Protein AF-N6X3T1-F1 (afdb_monomer_lite)

Organism: NCBI:txid626887

Sequence (141 aa):
MTTQNDINILLGIEPPSEGKANVVPVYLEEHYARLAAIENLKAAREENDEALAALAKTTISNEDEEIREAALSALCEISSDNKLKKTILYIASTDASESVLSTALEQAALHFPELAKKMALRLQHHPDQSISTYSIGILAI

InterPro domains:
  IPR011989 Armadillo-like helical [G3DSA:1.25.10.10] (7-140)
  IPR016024 Armadillo-type fold [SSF48371] (33-130)

Structure (mmCIF, N/CA/C/O backbone):
data_AF-N6X3T1-F1
#
_entry.id   AF-N6X3T1-F1
#
loop_
_atom_site.group_PDB
_atom_site.id
_atom_site.type_symbol
_atom_site.label_atom_id
_atom_site.label_alt_id
_atom_site.label_comp_id
_atom_site.label_asym_id
_atom_site.label_entity_id
_atom_site.label_seq_id
_atom_site.pdbx_PDB_ins_code
_atom_site.Cartn_x
_atom_site.Cartn_y
_atom_site.Cartn_z
_atom_site.occupancy
_atom_site.B_iso_or_equiv
_atom_site.auth_seq_id
_atom_site.auth_comp_id
_atom_site.auth_asym_id
_atom_site.auth_atom_id
_atom_site.pdbx_PDB_model_num
ATOM 1 N N . MET A 1 1 ? 4.127 10.078 -22.599 1.00 61.31 1 MET A N 1
ATOM 2 C CA . MET A 1 1 ? 3.598 8.784 -22.134 1.00 61.31 1 MET A CA 1
ATOM 3 C C . MET A 1 1 ? 2.111 8.992 -21.886 1.00 61.31 1 MET A C 1
ATOM 5 O O . MET A 1 1 ? 1.754 10.104 -21.512 1.00 61.31 1 MET A O 1
ATOM 9 N N . THR A 1 2 ? 1.248 8.044 -22.245 1.00 82.19 2 THR A N 1
ATOM 10 C CA . THR A 1 2 ? -0.202 8.141 -21.992 1.00 82.19 2 THR A CA 1
ATOM 11 C C . THR A 1 2 ? -0.534 7.425 -20.686 1.00 82.19 2 THR A C 1
ATOM 13 O O . THR A 1 2 ? 0.146 6.454 -20.364 1.00 82.19 2 THR A O 1
ATOM 16 N N . THR A 1 3 ? -1.608 7.822 -19.995 1.00 87.81 3 THR A N 1
ATOM 17 C CA . THR A 1 3 ? -2.085 7.133 -18.781 1.00 87.81 3 THR A CA 1
ATOM 18 C C . THR A 1 3 ? -2.227 5.627 -19.002 1.00 87.81 3 THR A C 1
ATOM 20 O O . THR A 1 3 ? -1.809 4.835 -18.165 1.00 87.81 3 THR A O 1
ATOM 23 N N . GLN A 1 4 ? -2.743 5.205 -20.162 1.00 92.12 4 GLN A N 1
ATOM 24 C CA . GLN A 1 4 ? -2.882 3.780 -20.469 1.00 92.12 4 GLN A CA 1
ATOM 25 C C . GLN A 1 4 ? -1.537 3.044 -20.494 1.00 92.12 4 GLN A C 1
ATOM 27 O O . GLN A 1 4 ? -1.452 1.918 -20.018 1.00 92.12 4 GLN A O 1
ATOM 32 N N . ASN A 1 5 ? -0.487 3.671 -21.026 1.00 91.50 5 ASN A N 1
ATOM 33 C CA . ASN A 1 5 ? 0.851 3.084 -21.037 1.00 91.50 5 ASN A CA 1
ATOM 34 C C . ASN A 1 5 ? 1.396 2.949 -19.607 1.00 91.50 5 ASN A C 1
ATOM 36 O O . ASN A 1 5 ? 1.970 1.921 -19.265 1.00 91.50 5 ASN A O 1
ATOM 40 N N . ASP A 1 6 ? 1.181 3.952 -18.751 1.00 93.31 6 ASP A N 1
ATOM 41 C CA . ASP A 1 6 ? 1.572 3.884 -17.337 1.00 93.31 6 ASP A CA 1
ATOM 42 C C . ASP A 1 6 ? 0.820 2.750 -16.604 1.00 93.31 6 ASP A C 1
ATOM 44 O O . ASP A 1 6 ? 1.431 1.948 -15.896 1.00 93.31 6 ASP A O 1
ATOM 48 N N . ILE A 1 7 ? -0.488 2.598 -16.852 1.00 94.62 7 ILE A N 1
ATOM 49 C CA . ILE A 1 7 ? -1.301 1.476 -16.346 1.00 94.62 7 ILE A CA 1
ATOM 50 C C . ILE A 1 7 ? -0.738 0.133 -16.832 1.00 94.62 7 ILE A C 1
ATOM 52 O O . ILE A 1 7 ? -0.544 -0.785 -16.033 1.00 94.62 7 ILE A O 1
ATOM 56 N N . ASN A 1 8 ? -0.433 0.007 -18.124 1.00 93.38 8 ASN A N 1
ATOM 57 C CA . ASN A 1 8 ? 0.092 -1.226 -18.709 1.00 93.38 8 ASN A CA 1
ATOM 58 C C . ASN A 1 8 ? 1.457 -1.614 -18.130 1.00 93.38 8 ASN A C 1
ATOM 60 O O . ASN A 1 8 ? 1.679 -2.800 -17.868 1.00 93.38 8 ASN A O 1
ATOM 64 N N . ILE A 1 9 ? 2.340 -0.638 -17.884 1.00 93.19 9 ILE A N 1
ATOM 65 C CA . ILE A 1 9 ? 3.618 -0.850 -17.190 1.00 93.19 9 ILE A CA 1
ATOM 66 C C . ILE A 1 9 ? 3.354 -1.451 -15.804 1.00 93.19 9 ILE A C 1
ATOM 68 O O . ILE A 1 9 ? 3.917 -2.495 -15.463 1.00 93.19 9 ILE A O 1
ATOM 72 N N . LEU A 1 10 ? 2.451 -0.862 -15.010 1.00 93.62 10 LEU A N 1
ATOM 73 C CA . LEU A 1 10 ? 2.116 -1.376 -13.672 1.00 93.62 10 LEU A CA 1
ATOM 74 C C . LEU A 1 10 ? 1.494 -2.772 -13.703 1.00 93.62 10 LEU A C 1
ATOM 76 O O . LEU A 1 10 ? 1.807 -3.619 -12.863 1.00 93.62 10 LEU A O 1
ATOM 80 N N . LEU A 1 11 ? 0.662 -3.055 -14.701 1.00 92.19 11 LEU A N 1
ATOM 81 C CA . LEU A 1 11 ? 0.058 -4.372 -14.873 1.00 92.19 11 LEU A CA 1
ATOM 82 C C . LEU A 1 11 ? 1.039 -5.423 -15.416 1.00 92.19 11 LEU A C 1
ATOM 84 O O . LEU A 1 11 ? 0.740 -6.613 -15.307 1.00 92.19 11 LEU A O 1
ATOM 88 N N . GLY A 1 12 ? 2.206 -5.011 -15.925 1.00 87.31 12 GLY A N 1
ATOM 89 C CA . GLY A 1 12 ? 3.187 -5.893 -16.564 1.00 87.31 12 GLY A CA 1
ATOM 90 C C . GLY A 1 12 ? 2.752 -6.365 -17.954 1.00 87.31 12 GLY A C 1
ATOM 91 O O . GLY A 1 12 ? 3.173 -7.429 -18.397 1.00 87.31 12 GLY A O 1
ATOM 92 N N . ILE A 1 13 ? 1.868 -5.608 -18.612 1.00 86.69 13 ILE A N 1
ATOM 93 C CA . ILE A 1 13 ? 1.355 -5.905 -19.958 1.00 86.69 13 ILE A CA 1
ATOM 94 C C . ILE A 1 13 ? 2.335 -5.403 -21.019 1.00 86.69 13 ILE A C 1
ATOM 96 O O . ILE A 1 13 ? 2.583 -6.093 -22.007 1.00 86.69 13 ILE A O 1
ATOM 100 N N . GLU A 1 14 ? 2.896 -4.213 -20.811 1.00 75.38 14 GLU A N 1
ATOM 101 C CA . GLU A 1 14 ? 3.880 -3.616 -21.709 1.00 75.38 14 GLU A CA 1
ATOM 102 C C . GLU A 1 14 ? 5.253 -3.594 -21.037 1.00 75.38 14 GLU A C 1
ATOM 104 O O . GLU A 1 14 ? 5.354 -3.217 -19.862 1.00 75.38 14 GLU A O 1
ATOM 109 N N . PRO A 1 15 ? 6.320 -3.997 -21.752 1.00 66.50 15 PRO A N 1
ATOM 110 C CA . PRO A 1 15 ? 7.665 -3.824 -21.243 1.00 66.50 15 PRO A CA 1
ATOM 111 C C . PRO A 1 15 ? 7.980 -2.323 -21.131 1.00 66.50 15 PRO A C 1
ATOM 113 O O . PRO A 1 15 ? 7.490 -1.529 -21.943 1.00 66.50 15 PRO A O 1
ATOM 116 N N . PRO A 1 16 ? 8.823 -1.921 -20.164 1.00 64.88 16 PRO A N 1
ATOM 117 C CA . PRO A 1 16 ? 9.409 -0.587 -20.146 1.00 64.88 16 PRO A CA 1
ATOM 118 C C . PRO A 1 16 ? 9.968 -0.236 -21.528 1.00 64.88 16 PRO A C 1
ATOM 120 O O . PRO A 1 16 ? 10.630 -1.063 -22.155 1.00 64.88 16 PRO A O 1
ATOM 123 N N . SER A 1 17 ? 9.720 0.980 -22.019 1.00 63.09 17 SER A N 1
ATOM 124 C CA . SER A 1 17 ? 10.392 1.443 -23.235 1.00 63.09 17 SER A CA 1
ATOM 125 C C . SER A 1 17 ? 11.904 1.414 -23.006 1.00 63.09 17 SER A C 1
ATOM 127 O O . SER A 1 17 ? 12.354 2.038 -22.042 1.00 63.09 17 SER A O 1
ATOM 129 N N . GLU A 1 18 ? 12.663 0.737 -23.877 1.00 61.41 18 GLU A N 1
ATOM 130 C CA . GLU A 1 18 ? 14.126 0.661 -23.769 1.00 61.41 18 GLU A CA 1
ATOM 131 C C . GLU A 1 18 ? 14.710 2.070 -23.608 1.00 61.41 18 GLU A C 1
ATOM 133 O O . GLU A 1 18 ? 14.487 2.971 -24.430 1.00 61.41 18 GLU A O 1
ATOM 138 N N . GLY A 1 19 ? 15.434 2.271 -22.507 1.00 60.62 19 GLY A N 1
ATOM 139 C CA . GLY A 1 19 ? 16.153 3.511 -22.270 1.00 60.62 19 GLY A CA 1
ATOM 140 C C . GLY A 1 19 ? 17.212 3.737 -23.349 1.00 60.62 19 GLY A C 1
ATOM 141 O O . GLY A 1 19 ? 17.606 2.838 -24.093 1.00 60.62 19 GLY A O 1
ATOM 142 N N . LYS A 1 20 ? 17.748 4.959 -23.435 1.00 61.34 20 LYS A N 1
ATOM 143 C CA . LYS A 1 20 ? 18.974 5.155 -24.220 1.00 61.34 20 LYS A CA 1
ATOM 144 C C . LYS A 1 20 ? 20.060 4.246 -23.644 1.00 61.34 20 LYS A C 1
ATOM 146 O O . LYS A 1 20 ? 20.350 4.332 -22.450 1.00 61.34 20 LYS A O 1
ATOM 151 N N . ALA A 1 21 ? 20.668 3.429 -24.504 1.00 59.97 21 ALA A N 1
ATOM 152 C CA . ALA A 1 21 ? 21.745 2.527 -24.117 1.00 59.97 21 ALA A CA 1
ATOM 153 C C . ALA A 1 21 ? 22.793 3.262 -23.258 1.00 59.97 21 ALA A C 1
ATOM 155 O O . ALA A 1 21 ? 23.263 4.339 -23.634 1.00 59.97 21 ALA A O 1
ATOM 156 N N . ASN A 1 22 ? 23.155 2.662 -22.120 1.00 64.19 22 ASN A N 1
ATOM 157 C CA . ASN A 1 22 ? 24.133 3.153 -21.137 1.00 64.19 22 ASN A CA 1
ATOM 158 C C . ASN A 1 22 ? 23.712 4.346 -20.250 1.00 64.19 22 ASN A C 1
ATOM 160 O O . ASN A 1 22 ? 24.589 4.980 -19.665 1.00 64.19 22 ASN A O 1
ATOM 164 N N . VAL A 1 23 ? 22.417 4.666 -20.115 1.00 73.94 23 VAL A N 1
ATOM 165 C CA . VAL A 1 23 ? 21.949 5.675 -19.132 1.00 73.94 23 VAL A CA 1
ATOM 166 C C . VAL A 1 23 ? 21.522 5.039 -17.807 1.00 73.94 23 VAL A C 1
ATOM 168 O O . VAL A 1 23 ? 21.858 5.555 -16.745 1.00 73.94 23 VAL A O 1
ATOM 171 N N . VAL A 1 24 ? 20.819 3.910 -17.863 1.00 71.25 24 VAL A N 1
ATOM 172 C CA . VAL A 1 24 ? 20.355 3.150 -16.696 1.00 71.25 24 VAL A CA 1
ATOM 173 C C . VAL A 1 24 ? 20.844 1.709 -16.862 1.00 71.25 24 VAL A C 1
ATOM 175 O O . VAL A 1 24 ? 20.794 1.190 -17.978 1.00 71.25 24 VAL A O 1
ATOM 178 N N . PRO A 1 25 ? 21.375 1.052 -15.816 1.00 75.44 25 PRO A N 1
ATOM 179 C CA . PRO A 1 25 ? 21.649 -0.377 -15.887 1.00 75.44 25 PRO A CA 1
ATOM 180 C C . PRO A 1 25 ? 20.364 -1.144 -16.211 1.00 75.44 25 PRO A C 1
ATOM 182 O O . PRO A 1 25 ? 19.355 -0.920 -15.556 1.00 75.44 25 PRO A O 1
ATOM 185 N N . VAL A 1 26 ? 20.413 -2.078 -17.165 1.00 75.44 26 VAL A N 1
ATOM 186 C CA . VAL A 1 26 ? 19.229 -2.810 -17.673 1.00 75.44 26 VAL A CA 1
ATOM 187 C C . VAL A 1 26 ? 18.360 -3.394 -16.550 1.00 75.44 26 VAL A C 1
ATOM 189 O O . VAL A 1 26 ? 17.138 -3.350 -16.621 1.00 75.44 26 VAL A O 1
ATOM 192 N N . TYR A 1 27 ? 18.977 -3.885 -15.471 1.00 75.06 27 TYR A N 1
ATOM 193 C CA . TYR A 1 27 ? 18.264 -4.459 -14.325 1.00 75.06 27 TYR A CA 1
ATOM 194 C C . TYR A 1 27 ? 17.487 -3.437 -13.469 1.00 75.06 27 TYR A C 1
ATOM 196 O O . TYR A 1 27 ? 16.674 -3.845 -12.651 1.00 75.06 27 TYR A O 1
ATOM 204 N N . LEU A 1 28 ? 17.720 -2.130 -13.640 1.00 83.81 28 LEU A N 1
ATOM 205 C CA . LEU A 1 28 ? 16.974 -1.048 -12.981 1.00 83.81 28 LEU A CA 1
ATOM 206 C C . LEU A 1 28 ? 15.950 -0.381 -13.904 1.00 83.81 28 LEU A C 1
ATOM 208 O O . LEU A 1 28 ? 15.161 0.438 -13.437 1.00 83.81 28 LEU A O 1
ATOM 212 N N . GLU A 1 29 ? 15.950 -0.692 -15.203 1.00 84.31 29 GLU A N 1
ATOM 213 C CA . GLU A 1 29 ? 15.031 -0.054 -16.152 1.00 84.31 29 GLU A CA 1
ATOM 214 C C . GLU A 1 29 ? 13.570 -0.325 -15.783 1.00 84.31 29 GLU A C 1
ATOM 216 O O . GLU A 1 29 ? 12.755 0.596 -15.797 1.00 84.31 29 GLU A O 1
ATOM 221 N N . GLU A 1 30 ? 13.249 -1.555 -15.373 1.00 86.81 30 GLU A N 1
ATOM 222 C CA . GLU A 1 30 ? 11.900 -1.912 -14.931 1.00 86.81 30 GLU A CA 1
ATOM 223 C C . GLU A 1 30 ? 11.497 -1.185 -13.646 1.00 86.81 30 GLU A C 1
ATOM 225 O O . GLU A 1 30 ? 10.407 -0.615 -13.583 1.00 86.81 30 GLU A O 1
ATOM 230 N N . HIS A 1 31 ? 12.383 -1.155 -12.651 1.00 90.94 31 HIS A N 1
ATOM 231 C CA . HIS A 1 31 ? 12.155 -0.454 -11.389 1.00 90.94 31 HIS A CA 1
ATOM 232 C C . HIS A 1 31 ? 11.830 1.030 -11.633 1.00 90.94 31 HIS A C 1
ATOM 234 O O . HIS A 1 31 ? 10.767 1.519 -11.245 1.00 90.94 31 HIS A O 1
ATOM 240 N N . TYR A 1 32 ? 12.682 1.743 -12.379 1.00 91.62 32 TYR A N 1
ATOM 241 C CA . TYR A 1 32 ? 12.456 3.164 -12.646 1.00 91.62 32 TYR A CA 1
ATOM 242 C C . TYR A 1 32 ? 11.265 3.427 -13.565 1.00 91.62 32 TYR A C 1
ATOM 244 O O . TYR A 1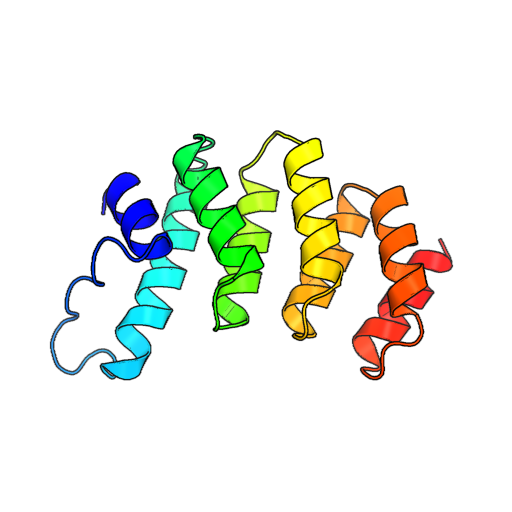 32 ? 10.595 4.447 -13.403 1.00 91.62 32 TYR A O 1
ATOM 252 N N . ALA A 1 33 ? 10.960 2.531 -14.505 1.00 91.94 33 ALA A N 1
ATOM 253 C CA . ALA A 1 33 ? 9.764 2.663 -15.328 1.00 91.94 33 ALA A CA 1
ATOM 254 C C . ALA A 1 33 ? 8.484 2.529 -14.496 1.00 91.94 33 ALA A C 1
ATOM 256 O O . ALA A 1 33 ? 7.539 3.287 -14.709 1.00 91.94 33 ALA A O 1
ATOM 257 N N . ARG A 1 34 ? 8.459 1.616 -13.517 1.00 94.94 34 ARG A N 1
ATOM 258 C CA . ARG A 1 34 ? 7.332 1.471 -12.586 1.00 94.94 34 ARG A CA 1
ATOM 259 C C . ARG A 1 34 ? 7.178 2.700 -11.696 1.00 94.94 34 ARG A C 1
ATOM 261 O O . ARG A 1 34 ? 6.067 3.214 -11.595 1.00 94.94 34 ARG A O 1
ATOM 268 N N . LEU A 1 35 ? 8.266 3.217 -11.122 1.00 96.00 35 LEU A N 1
ATOM 269 C CA . LEU A 1 35 ? 8.221 4.467 -10.352 1.00 96.00 35 LEU A CA 1
ATOM 270 C C . LEU A 1 35 ? 7.729 5.643 -11.203 1.00 96.00 35 LEU A C 1
ATOM 272 O O . LEU A 1 35 ? 6.851 6.389 -10.775 1.00 96.00 35 LEU A O 1
ATOM 276 N N . ALA A 1 36 ? 8.240 5.783 -12.429 1.00 93.94 36 ALA A N 1
ATOM 277 C CA . ALA A 1 36 ? 7.803 6.830 -13.346 1.00 93.94 36 ALA A CA 1
ATOM 278 C C . ALA A 1 36 ? 6.311 6.706 -13.685 1.00 93.94 36 ALA A C 1
ATOM 280 O O . ALA A 1 36 ? 5.607 7.713 -13.683 1.00 93.94 36 ALA A O 1
ATOM 281 N N . ALA A 1 37 ? 5.815 5.488 -13.919 1.00 94.62 37 ALA A N 1
ATOM 282 C CA . ALA A 1 37 ? 4.397 5.241 -14.156 1.00 94.62 37 ALA A CA 1
ATOM 283 C C . ALA A 1 37 ? 3.537 5.645 -12.945 1.00 94.62 37 ALA A C 1
ATOM 285 O O . ALA A 1 37 ? 2.539 6.341 -13.113 1.00 94.62 37 ALA A O 1
ATOM 286 N N . ILE A 1 38 ? 3.943 5.283 -11.721 1.00 96.88 38 ILE A N 1
ATOM 287 C CA . ILE A 1 38 ? 3.243 5.682 -10.485 1.00 96.88 38 ILE A CA 1
ATOM 288 C C . ILE A 1 38 ? 3.185 7.209 -10.362 1.00 96.88 38 ILE A C 1
ATOM 290 O O . ILE A 1 38 ? 2.115 7.773 -10.124 1.00 96.88 38 ILE A O 1
ATOM 294 N N . GLU A 1 39 ? 4.314 7.889 -10.560 1.00 95.81 39 GLU A N 1
ATOM 295 C CA . GLU A 1 39 ? 4.386 9.349 -10.471 1.00 95.81 39 GLU A CA 1
ATOM 296 C C . GLU A 1 39 ? 3.573 10.045 -11.569 1.00 95.81 39 GLU A C 1
ATOM 298 O O . GLU A 1 39 ? 2.903 11.040 -11.288 1.00 95.81 39 GLU A O 1
ATOM 303 N N . ASN A 1 40 ? 3.555 9.508 -12.793 1.00 94.31 40 ASN A N 1
ATOM 304 C CA . ASN A 1 40 ? 2.719 10.020 -13.880 1.00 94.31 40 ASN A CA 1
ATOM 305 C C . ASN A 1 40 ? 1.227 9.910 -13.537 1.00 94.31 40 ASN A C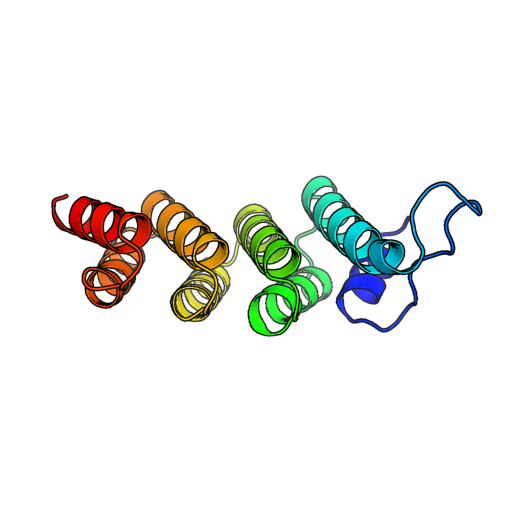 1
ATOM 307 O O . ASN A 1 40 ? 0.499 10.894 -13.680 1.00 94.31 40 ASN A O 1
ATOM 311 N N . LEU A 1 41 ? 0.779 8.752 -13.033 1.00 94.50 41 LEU A N 1
ATOM 312 C CA . LEU A 1 41 ? -0.612 8.545 -12.605 1.00 94.50 41 LEU A CA 1
ATOM 313 C C . LEU A 1 41 ? -1.000 9.503 -11.470 1.00 94.50 41 LEU A C 1
ATOM 315 O O . LEU A 1 41 ? -2.072 10.112 -11.502 1.00 94.50 41 LEU A O 1
ATOM 319 N N . LYS A 1 42 ? -0.100 9.698 -10.499 1.00 94.31 42 LYS A N 1
ATOM 320 C CA . LYS A 1 42 ? -0.284 10.652 -9.398 1.00 94.31 42 LYS A CA 1
ATOM 321 C C . LYS A 1 42 ? -0.391 12.092 -9.908 1.00 94.31 42 LYS A C 1
ATOM 323 O O . LYS A 1 42 ? -1.319 12.813 -9.543 1.00 94.31 42 LYS A O 1
ATOM 328 N N . ALA A 1 43 ? 0.516 12.505 -10.794 1.00 92.88 43 ALA A N 1
ATOM 329 C CA . ALA A 1 43 ? 0.553 13.851 -11.363 1.00 92.88 43 ALA A CA 1
ATOM 330 C C . ALA A 1 43 ? -0.670 14.161 -12.240 1.00 92.88 43 ALA A C 1
ATOM 332 O O . ALA A 1 43 ? -1.174 15.286 -12.216 1.00 92.88 43 ALA A O 1
ATOM 333 N N . ALA A 1 44 ? -1.174 13.164 -12.971 1.00 90.25 44 ALA A N 1
ATOM 334 C CA . ALA A 1 44 ? -2.400 13.281 -13.752 1.00 90.25 44 ALA A CA 1
ATOM 335 C C . ALA A 1 44 ? -3.651 13.462 -12.872 1.00 90.25 44 ALA A C 1
ATOM 337 O O . ALA A 1 44 ? -4.669 13.946 -13.367 1.00 90.25 44 ALA A O 1
ATOM 338 N N . ARG A 1 45 ? -3.573 13.114 -11.573 1.00 83.56 45 ARG A N 1
ATOM 339 C CA . ARG A 1 45 ? -4.709 13.068 -10.631 1.00 83.56 45 ARG A CA 1
ATOM 340 C C . ARG A 1 45 ? -5.876 12.257 -11.193 1.00 83.56 45 ARG A C 1
ATOM 342 O O . ARG A 1 45 ? -7.040 12.620 -11.026 1.00 83.56 45 ARG A O 1
ATOM 349 N N . GLU A 1 46 ? -5.552 11.191 -11.916 1.00 70.31 46 GLU A N 1
ATOM 350 C CA . GLU A 1 46 ? -6.538 10.447 -12.680 1.00 70.31 46 GLU A CA 1
ATOM 351 C C . GLU A 1 46 ? -7.200 9.387 -11.805 1.00 70.31 46 GLU A C 1
ATOM 353 O O . GLU A 1 46 ? -6.692 8.284 -11.612 1.00 70.31 46 GLU A O 1
ATOM 358 N N . GLU A 1 47 ? -8.363 9.738 -11.265 1.00 81.81 47 GLU A N 1
ATOM 359 C CA . GLU A 1 47 ? -9.231 8.798 -10.571 1.00 81.81 47 GLU A CA 1
ATOM 360 C C . GLU A 1 47 ? -10.076 8.024 -11.593 1.00 81.81 47 GLU A C 1
ATOM 362 O O . GLU A 1 47 ? -11.258 8.304 -11.797 1.00 81.81 47 GLU A O 1
ATOM 367 N N . ASN A 1 48 ? -9.446 7.072 -12.282 1.00 88.81 48 ASN A N 1
ATOM 368 C CA . ASN A 1 48 ? -10.146 6.085 -13.099 1.00 88.81 48 ASN A CA 1
ATOM 369 C C . ASN A 1 48 ? -9.973 4.675 -12.501 1.00 88.81 48 ASN A C 1
ATOM 371 O O . ASN A 1 48 ? -8.984 4.385 -11.820 1.00 88.81 48 ASN A O 1
ATOM 375 N N . ASP A 1 49 ? -10.949 3.798 -12.744 1.00 93.44 49 ASP A N 1
ATOM 376 C CA . ASP A 1 49 ? -10.997 2.468 -12.125 1.00 93.44 49 ASP A CA 1
ATOM 377 C C . ASP A 1 49 ? -9.792 1.592 -12.508 1.00 93.44 49 ASP A C 1
ATOM 379 O O . ASP A 1 49 ? -9.318 0.804 -11.689 1.00 93.44 49 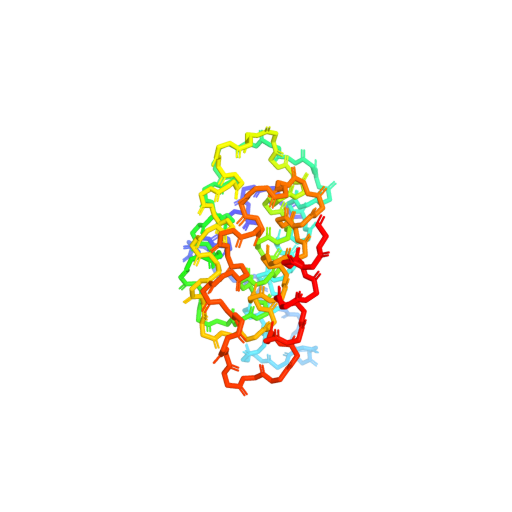ASP A O 1
ATOM 383 N N . GLU A 1 50 ? -9.261 1.739 -13.726 1.00 95.12 50 GLU A N 1
ATOM 384 C CA . GLU A 1 50 ? -8.111 0.961 -14.202 1.00 95.12 50 GLU A CA 1
ATOM 385 C C . GLU A 1 50 ? -6.810 1.360 -13.493 1.00 95.12 50 GLU A C 1
ATOM 387 O O . GLU A 1 50 ? -6.056 0.493 -13.052 1.00 95.12 50 GLU A O 1
ATOM 392 N N . ALA A 1 51 ? -6.566 2.660 -13.322 1.00 95.38 51 ALA A N 1
ATOM 393 C CA . ALA A 1 51 ? -5.418 3.196 -12.603 1.00 95.38 51 ALA A CA 1
ATOM 394 C C . ALA A 1 51 ? -5.470 2.810 -11.124 1.00 95.38 51 ALA A C 1
ATOM 396 O O . ALA A 1 51 ? -4.480 2.321 -10.576 1.00 95.38 51 ALA A O 1
ATOM 397 N N . LEU A 1 52 ? -6.639 2.948 -10.488 1.00 96.94 52 LEU A N 1
ATOM 398 C CA . LEU A 1 52 ? -6.837 2.521 -9.103 1.00 96.94 52 LEU A CA 1
ATOM 399 C C . LEU A 1 52 ? -6.620 1.012 -8.939 1.00 96.94 52 LEU A C 1
ATOM 401 O O . LEU A 1 52 ? -5.963 0.592 -7.987 1.00 96.94 52 LEU A O 1
ATOM 405 N N . ALA A 1 53 ? -7.117 0.194 -9.871 1.00 96.25 53 ALA A N 1
ATOM 406 C CA . ALA A 1 53 ? -6.906 -1.250 -9.852 1.00 96.25 53 ALA A CA 1
ATOM 407 C C . ALA A 1 53 ? -5.430 -1.627 -10.059 1.00 96.25 53 ALA A C 1
ATOM 409 O O . ALA A 1 53 ? -4.918 -2.511 -9.367 1.00 96.25 53 ALA A O 1
ATOM 410 N N . ALA A 1 54 ? -4.730 -0.950 -10.973 1.00 97.00 54 ALA A N 1
ATOM 411 C CA . ALA A 1 54 ? -3.312 -1.176 -11.227 1.00 97.00 54 ALA A CA 1
ATOM 412 C C . ALA A 1 54 ? -2.448 -0.803 -10.015 1.00 97.00 54 ALA A C 1
ATOM 414 O O . ALA A 1 54 ? -1.590 -1.594 -9.611 1.00 97.00 54 ALA A O 1
ATOM 415 N N . LEU A 1 55 ? -2.713 0.345 -9.385 1.00 97.88 55 LEU A N 1
ATOM 416 C CA . LEU A 1 55 ? -2.038 0.761 -8.154 1.00 97.88 55 LEU A CA 1
ATOM 417 C C . LEU A 1 55 ? -2.341 -0.202 -7.003 1.00 97.88 55 LEU A C 1
ATOM 419 O O . LEU A 1 55 ? -1.412 -0.664 -6.351 1.00 97.88 55 LEU A O 1
ATOM 423 N N . ALA A 1 56 ? -3.604 -0.596 -6.809 1.00 98.19 56 ALA A N 1
ATOM 424 C CA . ALA A 1 56 ? -3.994 -1.554 -5.775 1.00 98.19 56 ALA A CA 1
ATOM 425 C C . ALA A 1 56 ? -3.283 -2.904 -5.942 1.00 98.19 56 ALA A C 1
ATOM 427 O O . ALA A 1 56 ? -2.718 -3.430 -4.984 1.00 98.19 56 ALA A O 1
ATOM 428 N N . LYS A 1 57 ? -3.266 -3.459 -7.162 1.00 98.06 57 LYS A N 1
ATOM 429 C CA . LYS A 1 57 ? -2.520 -4.688 -7.468 1.00 98.06 57 LYS A CA 1
ATOM 430 C C . LYS A 1 57 ? -1.033 -4.512 -7.164 1.00 98.06 57 LYS A C 1
ATOM 432 O O . LYS A 1 57 ? -0.434 -5.387 -6.546 1.00 98.06 57 LYS A O 1
ATOM 437 N N . THR A 1 58 ? -0.455 -3.387 -7.580 1.00 98.06 58 THR A N 1
ATOM 438 C CA . THR A 1 58 ? 0.965 -3.080 -7.372 1.00 98.06 58 THR A CA 1
ATOM 439 C C . THR A 1 58 ? 1.304 -3.012 -5.885 1.00 98.06 58 THR A C 1
ATOM 441 O O . THR A 1 58 ? 2.235 -3.687 -5.461 1.00 98.06 58 THR A O 1
ATOM 444 N N . THR A 1 59 ? 0.505 -2.317 -5.073 1.00 98.56 59 THR A N 1
ATOM 445 C CA . THR A 1 59 ? 0.663 -2.273 -3.611 1.00 98.56 59 THR A CA 1
ATOM 446 C C . THR A 1 59 ? 0.612 -3.655 -2.964 1.00 98.56 59 THR A C 1
ATOM 448 O O . THR A 1 59 ? 1.311 -3.890 -1.991 1.00 98.56 59 THR A O 1
ATOM 451 N N . ILE A 1 60 ? -0.224 -4.567 -3.467 1.00 97.81 60 ILE A N 1
ATOM 452 C CA . ILE A 1 60 ? -0.446 -5.872 -2.825 1.00 97.81 60 ILE A CA 1
ATOM 453 C C . ILE A 1 60 ? 0.633 -6.891 -3.196 1.00 97.81 60 ILE A C 1
ATOM 455 O O . ILE A 1 60 ? 0.973 -7.737 -2.372 1.00 97.81 60 ILE A O 1
ATOM 459 N N . SER A 1 61 ? 1.112 -6.882 -4.442 1.00 95.62 61 SER A N 1
ATOM 460 C CA . SER A 1 61 ? 1.835 -8.036 -4.985 1.00 95.62 61 SER A CA 1
ATOM 461 C C . SER A 1 61 ? 3.118 -7.712 -5.741 1.00 95.62 61 SER A C 1
ATOM 463 O O . SER A 1 61 ? 3.669 -8.625 -6.352 1.00 95.62 61 SER A O 1
ATOM 465 N N . ASN A 1 62 ? 3.564 -6.453 -5.803 1.00 96.88 62 ASN A N 1
ATOM 466 C CA . ASN A 1 62 ? 4.860 -6.173 -6.421 1.00 96.88 62 ASN A CA 1
ATOM 467 C C . ASN A 1 62 ? 5.990 -6.726 -5.539 1.00 96.88 62 ASN A C 1
ATOM 469 O O . ASN A 1 62 ? 5.902 -6.656 -4.318 1.00 96.88 62 ASN A O 1
ATOM 473 N N . GLU A 1 63 ? 7.028 -7.299 -6.139 1.00 95.19 63 GLU A N 1
ATOM 474 C CA . GLU A 1 63 ? 8.138 -7.896 -5.385 1.00 95.19 63 GLU A CA 1
ATOM 475 C C . GLU A 1 63 ? 9.016 -6.829 -4.721 1.00 95.19 63 GLU A C 1
ATOM 477 O O . GLU A 1 63 ? 9.520 -7.047 -3.621 1.00 95.19 63 GLU A O 1
ATOM 482 N N . ASP A 1 64 ? 9.115 -5.657 -5.343 1.00 96.19 64 ASP A N 1
ATOM 483 C CA . ASP A 1 64 ? 9.921 -4.531 -4.888 1.00 96.19 64 ASP A CA 1
ATOM 484 C C . ASP A 1 64 ? 9.135 -3.667 -3.889 1.00 96.19 64 ASP A C 1
ATOM 486 O O . ASP A 1 64 ? 8.052 -3.152 -4.194 1.00 96.19 64 ASP A O 1
ATOM 490 N N . GLU A 1 65 ? 9.655 -3.536 -2.668 1.00 98.06 65 GLU A N 1
ATOM 491 C CA . GLU A 1 65 ? 9.011 -2.775 -1.601 1.00 98.06 65 GLU A CA 1
ATOM 492 C C . GLU A 1 65 ? 8.890 -1.277 -1.889 1.00 98.06 65 GLU A C 1
ATOM 494 O O . GLU A 1 65 ? 7.878 -0.688 -1.508 1.00 98.06 65 GLU A O 1
ATOM 499 N N . GLU A 1 66 ? 9.848 -0.674 -2.596 1.00 98.19 66 GLU A N 1
ATOM 500 C CA . GLU A 1 66 ? 9.808 0.749 -2.954 1.00 98.19 66 GLU A CA 1
ATOM 501 C C . GLU A 1 66 ? 8.661 0.999 -3.940 1.00 98.19 66 GLU A C 1
ATOM 503 O O . GLU A 1 66 ? 7.898 1.960 -3.813 1.00 98.19 66 GLU A O 1
ATOM 508 N N . ILE A 1 67 ? 8.450 0.064 -4.872 1.00 98.25 67 ILE A N 1
ATOM 509 C CA . ILE A 1 67 ? 7.312 0.099 -5.795 1.00 98.25 67 ILE A CA 1
ATOM 510 C C . ILE A 1 67 ? 5.983 -0.079 -5.052 1.00 98.25 67 ILE A C 1
ATOM 512 O O . ILE A 1 67 ? 5.017 0.636 -5.346 1.00 9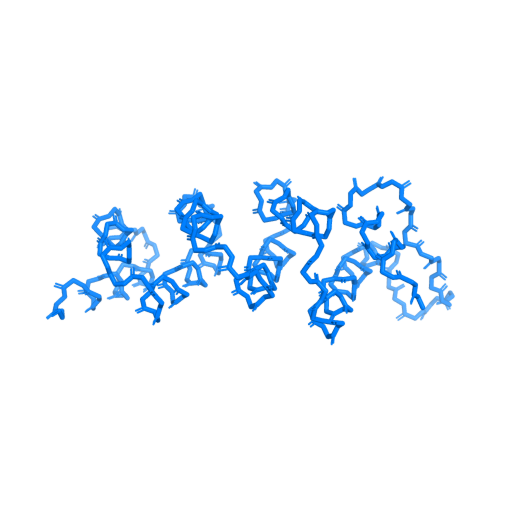8.25 67 ILE A O 1
ATOM 516 N N . ARG A 1 68 ? 5.903 -1.012 -4.089 1.00 98.69 68 ARG A N 1
ATOM 517 C CA . ARG A 1 68 ? 4.686 -1.204 -3.275 1.00 98.69 68 ARG A CA 1
ATOM 518 C C . ARG A 1 68 ? 4.346 0.052 -2.474 1.00 98.69 68 ARG A C 1
ATOM 520 O O . ARG A 1 68 ? 3.184 0.467 -2.458 1.00 98.69 68 ARG A O 1
ATOM 527 N N . GLU A 1 69 ? 5.347 0.662 -1.846 1.00 98.69 69 GLU A N 1
ATOM 528 C CA . GLU A 1 69 ? 5.220 1.880 -1.046 1.00 98.69 69 GLU A CA 1
ATOM 529 C C . GLU A 1 69 ? 4.772 3.083 -1.889 1.00 98.69 69 GLU A C 1
ATOM 531 O O . GLU A 1 69 ? 3.812 3.781 -1.535 1.00 98.69 69 GLU A O 1
ATOM 536 N N . ALA A 1 70 ? 5.414 3.297 -3.040 1.00 98.44 70 ALA A N 1
ATOM 537 C CA . ALA A 1 70 ? 5.056 4.365 -3.966 1.00 98.44 70 ALA A CA 1
ATOM 538 C C . ALA A 1 70 ? 3.617 4.195 -4.480 1.00 98.44 70 ALA A C 1
ATOM 540 O O . ALA A 1 70 ? 2.836 5.152 -4.486 1.00 98.44 70 ALA A O 1
ATOM 541 N N . ALA A 1 71 ? 3.224 2.969 -4.846 1.00 98.50 71 ALA A N 1
ATOM 542 C CA . ALA A 1 71 ? 1.871 2.678 -5.311 1.00 98.50 71 ALA A CA 1
ATOM 543 C C . ALA A 1 71 ? 0.820 2.896 -4.211 1.00 98.50 71 ALA A C 1
ATOM 545 O O . ALA A 1 71 ? -0.246 3.453 -4.484 1.00 98.50 71 ALA A O 1
ATOM 546 N N . LEU A 1 72 ? 1.130 2.512 -2.964 1.00 98.75 72 LEU A N 1
ATOM 547 C CA . LEU A 1 72 ? 0.261 2.743 -1.807 1.00 98.75 72 LEU A CA 1
ATOM 548 C C . LEU A 1 72 ? 0.006 4.239 -1.602 1.00 98.75 72 LEU A C 1
ATOM 550 O O . LEU A 1 72 ? -1.146 4.657 -1.443 1.00 98.75 72 LEU A O 1
ATOM 554 N N . SER A 1 73 ? 1.078 5.033 -1.625 1.00 97.94 73 SER A N 1
ATOM 555 C CA . SER A 1 73 ? 1.014 6.485 -1.460 1.00 97.94 73 SER A CA 1
ATOM 556 C C . SER A 1 73 ? 0.197 7.135 -2.574 1.00 97.94 73 SER A C 1
ATOM 5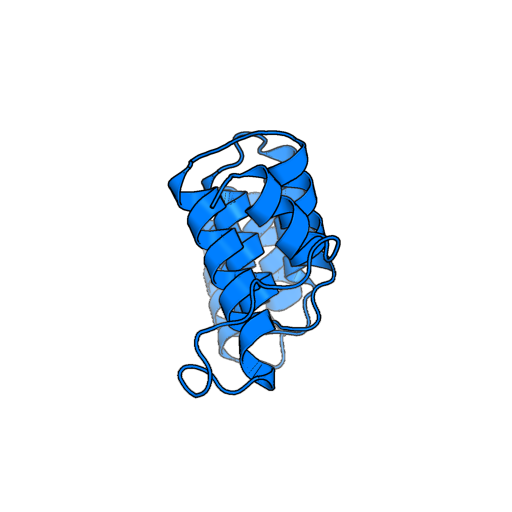58 O O . SER A 1 73 ? -0.735 7.888 -2.292 1.00 97.94 73 SER A O 1
ATOM 560 N N . ALA A 1 74 ? 0.476 6.784 -3.833 1.00 97.50 74 ALA A N 1
ATOM 561 C CA . ALA A 1 74 ? -0.258 7.307 -4.981 1.00 97.50 74 ALA A CA 1
ATOM 562 C C . ALA A 1 74 ? -1.752 6.955 -4.921 1.00 97.50 74 ALA A C 1
ATOM 564 O O . ALA A 1 74 ? -2.589 7.836 -5.110 1.00 97.50 74 ALA A O 1
ATOM 565 N N . LEU A 1 75 ? -2.109 5.709 -4.582 1.00 97.81 75 LEU A N 1
ATOM 566 C CA . LEU A 1 75 ? -3.508 5.293 -4.428 1.00 97.81 75 LEU A CA 1
ATOM 567 C C . LEU A 1 75 ? -4.224 6.098 -3.335 1.00 97.81 75 LEU A C 1
ATOM 569 O O . LEU A 1 75 ? -5.364 6.530 -3.527 1.00 97.81 75 LEU A O 1
ATOM 573 N N . CYS A 1 76 ? -3.567 6.310 -2.191 1.00 96.94 76 CYS A N 1
ATOM 574 C CA . CYS A 1 76 ? -4.127 7.103 -1.098 1.00 96.94 76 CYS A CA 1
ATOM 575 C C . CYS A 1 76 ? -4.299 8.579 -1.475 1.00 96.94 76 CYS A C 1
ATOM 577 O O . CYS A 1 76 ? -5.254 9.202 -1.008 1.00 96.94 76 CYS A O 1
ATOM 579 N N . GLU A 1 77 ? -3.432 9.128 -2.324 1.00 95.50 77 GLU A N 1
ATOM 580 C CA . GLU A 1 77 ? -3.531 10.511 -2.792 1.00 95.50 77 GLU A CA 1
ATOM 581 C C . GLU A 1 77 ? -4.655 10.699 -3.820 1.00 95.50 77 GLU A C 1
ATOM 583 O O . GLU A 1 77 ? -5.469 11.611 -3.667 1.00 95.50 77 GLU A O 1
ATOM 588 N N . ILE A 1 78 ? -4.727 9.842 -4.845 1.00 95.31 78 ILE A N 1
ATOM 589 C CA . ILE A 1 78 ? -5.632 10.069 -5.984 1.00 95.31 78 ILE A CA 1
ATOM 590 C C . ILE A 1 78 ? -7.053 9.548 -5.765 1.00 95.31 78 ILE A C 1
ATOM 592 O O . ILE A 1 78 ? -7.985 10.086 -6.351 1.00 95.31 78 ILE A O 1
ATOM 596 N N . SER A 1 79 ? -7.246 8.503 -4.953 1.00 96.00 79 SER A N 1
ATOM 597 C CA . SER A 1 79 ? -8.585 7.938 -4.761 1.00 96.00 79 SER A CA 1
ATOM 598 C C . SER A 1 79 ? -9.461 8.874 -3.923 1.00 96.00 79 SER A C 1
ATOM 600 O O . SER A 1 79 ? -9.004 9.466 -2.947 1.00 96.00 79 SER A O 1
ATOM 602 N N . SER A 1 80 ? -10.747 8.974 -4.227 1.00 95.50 80 SER A N 1
ATOM 603 C CA . SER A 1 80 ? -11.761 9.580 -3.359 1.00 95.50 80 SER A CA 1
ATOM 604 C C . SER A 1 80 ? -12.527 8.526 -2.543 1.00 95.50 80 SER A C 1
ATOM 606 O O . SER A 1 80 ? -13.159 8.851 -1.532 1.00 95.50 80 SER A O 1
ATOM 608 N N . ASP A 1 81 ? -12.415 7.243 -2.909 1.00 96.75 81 ASP A N 1
ATOM 609 C CA . ASP A 1 81 ? -13.071 6.134 -2.219 1.00 96.75 81 ASP A CA 1
ATOM 610 C C . ASP A 1 81 ? -12.351 5.761 -0.911 1.00 96.75 81 ASP A C 1
ATOM 612 O O . ASP A 1 81 ? -11.386 4.993 -0.853 1.00 96.75 81 ASP A O 1
ATOM 616 N N . ASN A 1 82 ? -12.899 6.255 0.198 1.00 97.56 82 ASN A N 1
ATOM 617 C CA . ASN A 1 82 ? -12.430 5.925 1.541 1.00 97.56 82 ASN A CA 1
ATOM 618 C C . ASN A 1 82 ? -12.496 4.427 1.873 1.00 97.56 82 ASN A C 1
ATOM 620 O O . ASN A 1 82 ? -11.734 3.966 2.724 1.00 97.56 82 ASN A O 1
ATOM 624 N N . LYS A 1 83 ? -13.415 3.660 1.279 1.00 97.94 83 LYS A N 1
ATOM 625 C CA . LYS A 1 83 ? -13.501 2.215 1.508 1.00 97.94 83 LYS A CA 1
ATOM 626 C C . LYS A 1 83 ? -12.313 1.516 0.857 1.00 97.94 83 LYS A C 1
ATOM 628 O O . LYS A 1 83 ? -11.655 0.736 1.543 1.00 97.94 83 LYS A O 1
ATOM 633 N N . LEU A 1 84 ? -12.006 1.848 -0.398 1.00 97.38 84 LEU A N 1
ATOM 634 C CA . LEU A 1 84 ? -10.820 1.347 -1.091 1.00 97.38 84 LEU A CA 1
ATOM 635 C C . LEU A 1 84 ? -9.543 1.682 -0.309 1.00 97.38 84 LEU A C 1
ATOM 637 O O . LEU A 1 84 ? -8.788 0.769 0.027 1.00 97.38 84 LEU A O 1
ATOM 641 N N . LYS A 1 85 ? -9.350 2.954 0.076 1.00 98.38 85 LYS A N 1
ATOM 642 C CA . LYS A 1 85 ? -8.183 3.376 0.874 1.00 98.38 85 LYS A CA 1
ATOM 643 C C . LYS A 1 85 ? -8.039 2.566 2.156 1.00 98.38 85 LYS A C 1
ATOM 645 O O . LYS A 1 85 ? -6.975 2.025 2.427 1.00 98.38 85 LYS A O 1
ATOM 650 N N . LYS A 1 86 ? -9.116 2.436 2.939 1.00 98.69 86 LYS A N 1
ATOM 651 C CA . LYS A 1 86 ? -9.094 1.671 4.196 1.00 98.69 86 LYS A CA 1
ATOM 652 C C . LYS A 1 86 ? -8.745 0.204 3.973 1.00 98.69 86 LYS A C 1
ATOM 654 O O . LYS A 1 86 ? -7.999 -0.360 4.769 1.00 98.69 86 LYS A O 1
ATOM 659 N N . THR A 1 87 ? -9.283 -0.414 2.922 1.00 98.50 87 THR A N 1
ATOM 660 C CA . THR A 1 87 ? -8.971 -1.804 2.578 1.00 98.50 87 THR A CA 1
ATOM 661 C C . THR A 1 87 ? -7.496 -1.963 2.226 1.00 98.50 87 THR A C 1
ATOM 663 O O . THR A 1 87 ? -6.841 -2.830 2.798 1.00 98.50 87 THR A O 1
ATOM 666 N N . ILE A 1 88 ? -6.960 -1.110 1.351 1.00 98.50 88 ILE A N 1
ATOM 667 C CA . ILE A 1 88 ? -5.558 -1.184 0.928 1.00 98.50 88 ILE A CA 1
ATOM 668 C C . ILE A 1 88 ? -4.605 -0.881 2.086 1.00 98.50 88 ILE A C 1
ATOM 670 O O . ILE A 1 88 ? -3.671 -1.644 2.296 1.00 98.50 88 ILE A O 1
ATOM 674 N N . LEU A 1 89 ? -4.878 0.137 2.908 1.00 98.81 89 LEU A N 1
ATOM 675 C CA . LEU A 1 89 ? -4.083 0.436 4.107 1.00 98.81 89 LEU A CA 1
ATOM 676 C C . LEU A 1 89 ? -4.074 -0.730 5.103 1.00 98.81 89 LEU A C 1
ATOM 678 O O . LEU A 1 89 ? -3.036 -1.058 5.676 1.00 98.81 89 LEU A O 1
ATOM 682 N N . TYR A 1 90 ? -5.217 -1.394 5.298 1.00 98.44 90 TYR A N 1
ATOM 683 C CA . TYR A 1 90 ? -5.279 -2.564 6.170 1.00 98.44 90 TYR A CA 1
ATOM 684 C C . TYR A 1 90 ? -4.468 -3.741 5.613 1.00 98.44 90 TYR A C 1
ATOM 686 O O . TYR A 1 90 ? -3.813 -4.433 6.388 1.00 98.44 90 TYR A O 1
ATOM 694 N N . ILE A 1 91 ? -4.465 -3.951 4.295 1.00 98.38 91 ILE A N 1
ATOM 695 C CA . ILE A 1 91 ? -3.625 -4.976 3.657 1.00 98.38 91 ILE A CA 1
ATOM 696 C C . ILE A 1 91 ? -2.138 -4.601 3.763 1.00 98.38 91 ILE A C 1
ATOM 698 O O . ILE A 1 91 ? -1.339 -5.409 4.219 1.00 98.38 91 ILE A O 1
ATOM 702 N N . ALA A 1 92 ? -1.767 -3.361 3.438 1.00 98.50 92 ALA A N 1
ATOM 703 C CA . ALA A 1 92 ? -0.387 -2.879 3.520 1.00 98.50 92 ALA A CA 1
ATOM 704 C C . ALA A 1 92 ? 0.179 -2.932 4.950 1.00 98.50 92 ALA A C 1
ATOM 706 O O . ALA A 1 92 ? 1.366 -3.143 5.143 1.00 98.50 92 ALA A O 1
ATOM 707 N N . SER A 1 93 ? -0.671 -2.840 5.977 1.00 98.00 93 SER A N 1
ATOM 708 C CA . SER A 1 93 ? -0.261 -3.013 7.381 1.00 98.00 93 SER A CA 1
ATOM 709 C C . SER A 1 93 ? 0.143 -4.444 7.776 1.00 98.00 93 SER A C 1
ATOM 711 O O . SER A 1 93 ? 0.420 -4.699 8.949 1.00 98.00 93 SER A O 1
ATOM 713 N N . THR A 1 94 ? 0.099 -5.391 6.837 1.00 97.44 94 THR A N 1
ATOM 714 C CA . THR A 1 94 ? 0.627 -6.754 6.995 1.00 97.44 94 THR A CA 1
ATOM 715 C C . THR A 1 94 ? 1.805 -7.035 6.063 1.00 97.44 94 THR A C 1
ATOM 717 O O . THR A 1 94 ? 2.176 -8.196 5.908 1.00 97.44 94 THR A O 1
ATOM 720 N N . ASP A 1 95 ? 2.348 -6.005 5.409 1.00 98.50 95 ASP A N 1
ATOM 721 C CA . ASP A 1 95 ? 3.533 -6.130 4.562 1.00 98.50 95 ASP A CA 1
ATOM 722 C C . ASP A 1 95 ? 4.760 -6.542 5.391 1.00 98.50 95 ASP A C 1
ATOM 724 O O . ASP A 1 95 ? 4.819 -6.314 6.601 1.00 98.50 95 ASP A O 1
ATOM 728 N N . ALA A 1 96 ? 5.730 -7.172 4.735 1.00 97.19 96 ALA A N 1
ATOM 729 C CA . ALA A 1 96 ? 6.992 -7.548 5.359 1.00 97.19 96 ALA A CA 1
ATOM 730 C C . ALA A 1 96 ? 7.984 -6.376 5.434 1.00 97.19 96 ALA A C 1
ATOM 732 O O . ALA A 1 96 ? 8.899 -6.427 6.246 1.00 97.19 96 ALA A O 1
ATOM 733 N N . SER A 1 97 ? 7.820 -5.352 4.589 1.00 98.44 97 SER A N 1
ATOM 734 C CA . SER A 1 97 ? 8.682 -4.170 4.556 1.00 98.44 97 SER A CA 1
ATOM 735 C C . SER A 1 97 ? 8.249 -3.131 5.584 1.00 98.44 97 SER A C 1
ATOM 737 O O . SER A 1 97 ? 7.112 -2.649 5.566 1.00 98.44 97 SER A O 1
ATOM 739 N N . GLU A 1 98 ? 9.182 -2.711 6.437 1.00 98.38 98 GLU A N 1
ATOM 740 C CA . GLU A 1 98 ? 8.971 -1.632 7.399 1.00 98.38 98 GLU A CA 1
ATOM 741 C C . GLU A 1 98 ? 8.612 -0.302 6.724 1.00 98.38 98 GLU A C 1
ATOM 743 O O . GLU A 1 98 ? 7.814 0.458 7.277 1.00 98.38 98 GLU A O 1
ATOM 748 N N . SER A 1 99 ? 9.131 -0.014 5.528 1.00 98.19 99 SER A N 1
ATOM 749 C CA . SER A 1 99 ? 8.786 1.215 4.798 1.00 98.19 99 SER A CA 1
ATOM 750 C C . SER A 1 99 ? 7.311 1.219 4.389 1.00 98.19 99 SER A C 1
ATOM 752 O O . SER A 1 99 ? 6.589 2.185 4.645 1.00 98.19 99 SER A O 1
ATOM 754 N N . VAL A 1 100 ? 6.807 0.092 3.872 1.00 98.69 100 VAL A N 1
ATOM 755 C CA . VAL A 1 100 ? 5.385 -0.055 3.515 1.00 98.69 100 VAL A CA 1
ATOM 756 C C . VAL A 1 100 ? 4.500 0.018 4.763 1.00 98.69 100 VAL A C 1
ATOM 758 O O . VAL A 1 100 ? 3.474 0.704 4.755 1.00 98.69 100 VAL A O 1
ATOM 761 N N . LEU A 1 101 ? 4.906 -0.637 5.859 1.00 98.56 101 LEU A N 1
ATOM 762 C CA . LEU A 1 101 ? 4.196 -0.574 7.141 1.00 98.56 101 LEU A CA 1
ATOM 763 C C . LEU A 1 101 ? 4.126 0.857 7.695 1.00 98.56 101 LEU A C 1
ATOM 765 O O . LEU A 1 101 ? 3.062 1.277 8.160 1.00 98.56 101 LEU A O 1
ATOM 769 N N . SER A 1 102 ? 5.235 1.598 7.637 1.00 98.25 102 SER A N 1
ATOM 770 C CA . SER A 1 102 ? 5.327 2.987 8.107 1.00 98.25 102 SER A CA 1
ATOM 771 C C . SER A 1 102 ? 4.385 3.880 7.312 1.00 98.25 102 SER A C 1
ATOM 773 O O . SER A 1 102 ? 3.501 4.508 7.895 1.00 98.25 102 SER A O 1
ATOM 775 N N . THR A 1 103 ? 4.473 3.833 5.982 1.00 98.50 103 THR A N 1
ATOM 776 C CA . THR A 1 103 ? 3.597 4.593 5.085 1.00 98.50 103 THR A CA 1
ATOM 777 C C . THR A 1 103 ? 2.123 4.243 5.310 1.00 98.50 103 THR A C 1
ATOM 779 O O . THR A 1 103 ? 1.276 5.134 5.398 1.00 98.50 103 THR A O 1
ATOM 782 N N . ALA A 1 104 ? 1.782 2.964 5.506 1.00 98.69 104 ALA A N 1
ATOM 783 C CA . ALA A 1 104 ? 0.413 2.564 5.824 1.00 98.69 104 ALA A CA 1
ATOM 784 C C . ALA A 1 104 ? -0.076 3.146 7.166 1.00 98.69 104 ALA A C 1
ATOM 786 O O . ALA A 1 104 ? -1.215 3.613 7.258 1.00 98.69 104 ALA A O 1
ATOM 787 N N . LEU A 1 105 ? 0.760 3.132 8.211 1.00 98.44 105 LEU A N 1
ATOM 788 C CA . LEU A 1 105 ? 0.435 3.716 9.517 1.00 98.44 105 LEU A CA 1
ATOM 789 C C . LEU A 1 105 ? 0.268 5.233 9.445 1.00 98.44 105 LEU A C 1
ATOM 791 O O . LEU A 1 105 ? -0.706 5.747 9.993 1.00 98.44 105 LEU A O 1
ATOM 795 N N . GLU A 1 106 ? 1.161 5.937 8.756 1.00 98.19 106 GLU A N 1
ATOM 796 C CA . GLU A 1 106 ? 1.116 7.394 8.603 1.00 98.19 106 GLU A CA 1
ATOM 797 C C . GLU A 1 106 ? -0.141 7.843 7.851 1.00 98.19 106 GLU A C 1
ATOM 799 O O . GLU A 1 106 ? -0.899 8.688 8.335 1.00 98.19 106 GLU A O 1
ATOM 804 N N . GLN A 1 107 ? -0.429 7.211 6.709 1.00 98.12 107 GLN A N 1
ATOM 805 C CA . GLN A 1 107 ? -1.629 7.487 5.916 1.00 98.12 107 GLN A CA 1
ATOM 806 C C . GLN A 1 107 ? -2.910 7.175 6.704 1.00 98.12 107 GLN A C 1
ATOM 808 O O . GLN A 1 107 ? -3.875 7.950 6.686 1.00 98.12 107 GLN A O 1
ATOM 813 N N . ALA A 1 108 ? -2.928 6.062 7.447 1.00 98.38 108 ALA A N 1
ATOM 814 C CA . ALA A 1 108 ? -4.053 5.725 8.308 1.00 98.38 108 ALA A CA 1
ATOM 815 C C . ALA A 1 108 ? -4.209 6.725 9.462 1.00 98.38 108 ALA A C 1
ATOM 817 O O . ALA A 1 108 ? -5.334 7.116 9.759 1.00 98.38 108 ALA A O 1
ATOM 818 N N . ALA A 1 109 ? -3.127 7.159 10.111 1.00 98.00 109 ALA A N 1
ATOM 819 C CA . ALA A 1 109 ? -3.184 8.111 11.220 1.00 98.00 109 ALA A CA 1
ATOM 820 C C . ALA A 1 109 ? -3.699 9.482 10.765 1.00 98.00 109 ALA A C 1
ATOM 822 O O . ALA A 1 109 ? -4.503 10.101 11.463 1.00 98.00 109 ALA A O 1
ATOM 823 N N . LEU A 1 110 ? -3.292 9.918 9.570 1.00 96.69 110 LEU A N 1
ATOM 824 C CA . LEU A 1 110 ? -3.693 11.198 8.996 1.00 96.69 110 LEU A CA 1
ATOM 825 C C . LEU A 1 110 ? -5.180 11.240 8.610 1.00 96.69 110 LEU A C 1
ATOM 827 O O . LEU A 1 110 ? -5.846 12.252 8.825 1.00 96.69 110 LEU A O 1
ATOM 831 N N . HIS A 1 111 ? -5.712 10.154 8.040 1.00 96.31 111 HIS A N 1
ATOM 832 C CA . HIS A 1 111 ? -7.042 10.167 7.417 1.00 96.31 111 HIS A CA 1
ATOM 833 C C . HIS A 1 111 ? -8.086 9.286 8.113 1.00 96.31 111 HIS A C 1
ATOM 835 O O . HIS A 1 111 ? -9.288 9.541 8.006 1.00 96.31 111 HIS A O 1
ATOM 841 N N . PHE A 1 112 ? -7.660 8.250 8.836 1.00 98.12 112 PHE A N 1
ATOM 842 C CA . PHE A 1 112 ? -8.527 7.221 9.413 1.00 98.12 112 PHE A CA 1
ATOM 843 C C . PHE A 1 112 ? -8.069 6.789 10.824 1.00 98.12 112 PHE A C 1
ATOM 845 O O . PHE A 1 112 ? -7.687 5.629 11.007 1.00 98.12 112 PHE A O 1
ATOM 852 N N . PRO A 1 113 ? -8.173 7.653 11.855 1.00 97.50 113 PRO A N 1
ATOM 853 C CA . PRO A 1 113 ? -7.605 7.391 13.185 1.00 97.50 113 PRO A CA 1
ATOM 854 C C . PRO A 1 113 ? -8.018 6.048 13.809 1.00 97.50 113 PRO A C 1
ATOM 856 O O . PRO A 1 113 ? -7.194 5.329 14.366 1.00 97.50 113 PRO A O 1
ATOM 859 N N . GLU A 1 114 ? -9.280 5.645 13.646 1.00 97.62 114 GLU A N 1
ATOM 860 C CA . GLU A 1 114 ? -9.774 4.355 14.152 1.00 97.62 114 GLU A CA 1
ATOM 861 C C . GLU A 1 114 ? -9.155 3.143 13.439 1.00 97.62 114 GLU A C 1
ATOM 863 O O . GLU A 1 114 ? -8.979 2.080 14.036 1.00 97.62 114 GLU A O 1
ATOM 868 N N . LEU A 1 115 ? -8.823 3.275 12.151 1.00 98.50 115 LEU A N 1
ATOM 869 C CA . LEU A 1 115 ? -8.087 2.245 11.420 1.00 98.50 115 LEU A CA 1
ATOM 870 C C . LEU A 1 115 ? -6.624 2.217 11.877 1.00 98.50 115 LEU A C 1
ATOM 872 O O . LEU A 1 115 ? -6.103 1.133 12.142 1.00 98.50 115 LEU A O 1
ATOM 876 N N . ALA A 1 116 ? -6.006 3.389 12.048 1.00 98.56 116 ALA A N 1
ATOM 877 C CA . ALA A 1 116 ? -4.642 3.516 12.551 1.00 98.56 116 ALA A CA 1
ATOM 878 C C . ALA A 1 116 ? -4.481 2.841 13.917 1.00 98.56 116 ALA A C 1
ATOM 880 O O . ALA A 1 116 ? -3.581 2.029 14.087 1.00 98.56 116 ALA A O 1
ATOM 881 N N . LYS A 1 117 ? -5.414 3.062 14.854 1.00 98.50 117 LYS A N 1
ATOM 882 C CA . LYS A 1 117 ? -5.420 2.391 16.167 1.00 98.50 117 LYS A CA 1
ATOM 883 C C . LYS A 1 117 ? -5.492 0.867 16.043 1.00 98.50 117 LYS A C 1
ATOM 885 O O . LYS A 1 117 ? -4.759 0.154 16.722 1.00 98.50 117 LYS A O 1
ATOM 890 N N . LYS A 1 118 ? -6.321 0.337 15.137 1.00 98.25 118 LYS A N 1
ATOM 891 C CA . LYS A 1 118 ? -6.404 -1.116 14.877 1.00 98.25 118 LYS A CA 1
ATOM 892 C C . LYS A 1 118 ? -5.124 -1.691 14.268 1.00 98.25 118 LYS A C 1
ATOM 894 O O . LYS A 1 118 ? -4.783 -2.843 14.533 1.00 98.25 118 LYS A O 1
ATOM 899 N N . MET A 1 119 ? -4.446 -0.932 13.412 1.00 98.44 119 MET A N 1
ATOM 900 C CA . MET A 1 119 ? -3.151 -1.311 12.841 1.00 98.44 119 MET A CA 1
ATOM 901 C C . MET A 1 119 ? -2.059 -1.273 13.912 1.00 98.44 119 MET A C 1
ATOM 903 O O . MET A 1 119 ? -1.398 -2.283 14.136 1.00 98.44 119 MET A O 1
ATOM 907 N N . ALA A 1 120 ? -1.966 -0.169 14.647 1.00 98.50 120 ALA A N 1
ATOM 908 C CA . ALA A 1 120 ? -1.016 0.038 15.729 1.00 98.50 120 ALA A CA 1
ATOM 909 C C . ALA A 1 120 ? -1.125 -1.028 16.830 1.00 98.50 120 ALA A C 1
ATOM 911 O O . ALA A 1 120 ? -0.107 -1.547 17.271 1.00 98.50 120 ALA A O 1
ATOM 912 N N . LEU A 1 121 ? -2.337 -1.453 17.212 1.00 98.38 121 LEU A N 1
ATOM 913 C CA . LEU A 1 121 ? -2.526 -2.557 18.169 1.00 98.38 121 LEU A CA 1
ATOM 914 C C . LEU A 1 121 ? -1.836 -3.862 17.740 1.00 98.38 121 LEU A C 1
ATOM 916 O O . LEU A 1 121 ? -1.375 -4.614 18.593 1.00 98.38 121 LEU A O 1
ATOM 920 N N . ARG A 1 122 ? -1.762 -4.151 16.435 1.00 97.31 122 ARG A N 1
ATOM 921 C CA . ARG A 1 122 ? -1.060 -5.340 15.917 1.00 97.31 122 ARG A CA 1
ATOM 922 C C . ARG A 1 122 ? 0.451 -5.128 15.837 1.00 97.31 122 ARG A C 1
ATOM 924 O O . ARG A 1 122 ? 1.203 -6.080 16.007 1.00 97.31 122 ARG A O 1
ATOM 931 N N . LEU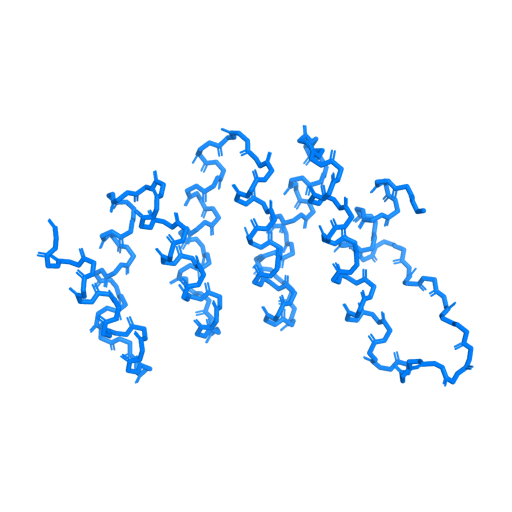 A 1 123 ? 0.874 -3.892 15.587 1.00 98.00 123 LEU A N 1
ATOM 932 C CA . LEU A 1 123 ? 2.263 -3.521 15.315 1.00 98.00 123 LEU A CA 1
ATOM 933 C C . LEU A 1 123 ? 3.025 -3.005 16.552 1.00 98.00 123 LEU A C 1
ATOM 935 O O . LEU A 1 123 ? 4.242 -2.873 16.505 1.00 98.00 123 LEU A O 1
ATOM 939 N N . GLN A 1 124 ? 2.365 -2.797 17.697 1.00 98.00 124 GLN A N 1
ATOM 940 C CA . GLN A 1 124 ? 2.987 -2.303 18.941 1.00 98.00 124 GLN A CA 1
ATOM 941 C C . GLN A 1 124 ? 4.101 -3.206 19.510 1.00 98.00 124 GLN A C 1
ATOM 943 O O . GLN A 1 124 ? 4.850 -2.789 20.390 1.00 98.00 124 GLN A O 1
ATOM 948 N N . HIS A 1 125 ? 4.202 -4.448 19.033 1.00 97.62 125 HIS A N 1
ATOM 949 C CA . HIS A 1 125 ? 5.248 -5.409 19.399 1.00 97.62 125 HIS A CA 1
ATOM 950 C C . HIS A 1 125 ? 6.067 -5.872 18.184 1.00 97.62 125 HIS A C 1
ATOM 952 O O . HIS A 1 125 ? 6.678 -6.939 18.229 1.00 97.62 125 HIS A O 1
ATOM 958 N N . HIS A 1 126 ? 6.044 -5.110 17.086 1.00 98.25 126 HIS A N 1
ATOM 959 C CA . HIS A 1 126 ? 6.835 -5.404 15.895 1.00 98.25 126 HIS A CA 1
ATOM 960 C C . HIS A 1 126 ? 8.339 -5.459 16.242 1.00 98.25 126 HIS A C 1
ATOM 962 O O . HIS A 1 126 ? 8.785 -4.658 17.068 1.00 98.25 126 HIS A O 1
ATOM 968 N N . PRO A 1 127 ? 9.122 -6.390 15.656 1.00 97.50 127 PRO A N 1
ATOM 969 C CA . PRO A 1 127 ? 10.555 -6.513 15.937 1.00 97.50 127 PRO A CA 1
ATOM 970 C C . PRO A 1 127 ? 11.345 -5.256 15.567 1.00 97.50 127 PRO A C 1
ATOM 972 O O . PRO A 1 127 ? 12.300 -4.916 16.264 1.00 97.50 127 PRO A O 1
ATOM 975 N N . ASP A 1 128 ? 10.936 -4.553 14.508 1.00 97.94 128 ASP A N 1
ATOM 976 C CA . ASP A 1 128 ? 11.478 -3.229 14.218 1.00 97.94 128 ASP A CA 1
ATOM 977 C C . ASP A 1 128 ? 11.023 -2.201 15.270 1.00 97.94 128 ASP A C 1
ATOM 979 O O . ASP A 1 128 ? 9.831 -2.032 15.569 1.00 97.94 128 ASP A O 1
ATOM 983 N N . GLN A 1 129 ? 12.005 -1.503 15.838 1.00 97.44 129 GLN A N 1
ATOM 984 C CA . GLN A 1 129 ? 11.788 -0.549 16.917 1.00 97.44 129 GLN A CA 1
ATOM 985 C C . GLN A 1 129 ? 11.041 0.703 16.443 1.00 97.44 129 GLN A C 1
ATOM 987 O O . GLN A 1 129 ? 10.272 1.280 17.215 1.00 97.44 129 GLN A O 1
ATOM 992 N N . SER A 1 130 ? 11.244 1.128 15.196 1.00 97.00 130 SER A N 1
ATOM 993 C CA . SER A 1 130 ? 10.586 2.312 14.638 1.00 97.00 130 SER A CA 1
ATOM 994 C C . SER A 1 130 ? 9.088 2.055 14.494 1.00 97.00 130 SER A C 1
ATOM 996 O O . SER A 1 130 ? 8.280 2.841 14.994 1.00 97.00 130 SER A O 1
ATOM 998 N N . ILE A 1 131 ? 8.716 0.899 13.933 1.00 98.38 131 ILE A N 1
ATOM 999 C CA . ILE A 1 131 ? 7.316 0.477 13.780 1.00 98.38 131 ILE A CA 1
ATOM 1000 C C . ILE A 1 131 ? 6.610 0.346 15.131 1.00 98.38 131 ILE A C 1
ATOM 1002 O O . ILE A 1 131 ? 5.512 0.882 15.322 1.00 98.38 131 ILE A O 1
ATOM 1006 N N . SER A 1 132 ? 7.229 -0.350 16.087 1.00 98.31 132 SER A N 1
ATOM 1007 C CA . SER A 1 132 ? 6.634 -0.550 17.413 1.00 98.31 132 SER A CA 1
ATOM 1008 C C . SER A 1 132 ? 6.502 0.763 18.188 1.00 98.31 132 SER A C 1
ATOM 1010 O O . SER A 1 132 ? 5.444 1.025 18.764 1.00 98.31 132 SER A O 1
ATOM 1012 N N . THR A 1 133 ? 7.514 1.635 18.143 1.00 98.31 133 THR A N 1
ATOM 1013 C CA . THR A 1 133 ? 7.479 2.951 18.805 1.00 98.31 133 THR A CA 1
ATOM 1014 C C . THR A 1 133 ? 6.392 3.845 18.215 1.00 98.31 133 THR A C 1
ATOM 1016 O O . THR A 1 133 ? 5.606 4.426 18.966 1.00 98.31 133 THR A O 1
ATOM 1019 N N . TYR A 1 134 ? 6.304 3.933 16.885 1.00 97.88 134 TYR A N 1
ATOM 1020 C CA . TYR A 1 134 ? 5.283 4.745 16.224 1.00 97.88 134 TYR A CA 1
ATOM 1021 C C . TYR A 1 134 ? 3.870 4.229 16.525 1.00 97.88 134 TYR A C 1
ATOM 1023 O O . TYR A 1 134 ? 2.977 5.004 16.869 1.00 97.88 134 TYR A O 1
ATOM 1031 N N . SER A 1 135 ? 3.692 2.905 16.516 1.00 98.38 135 SER A N 1
ATOM 1032 C CA . SER A 1 135 ? 2.432 2.256 16.887 1.00 98.38 135 SER A CA 1
ATOM 1033 C C . SER A 1 135 ? 2.012 2.579 18.324 1.00 98.38 135 SER A C 1
ATOM 1035 O O . SER A 1 135 ? 0.871 2.972 18.557 1.00 98.38 135 SER A O 1
ATOM 1037 N N . ILE A 1 136 ? 2.924 2.484 19.297 1.00 98.50 136 ILE A N 1
ATOM 1038 C CA . ILE A 1 136 ? 2.639 2.868 20.691 1.00 98.50 136 ILE A CA 1
ATOM 1039 C C . ILE A 1 136 ? 2.264 4.355 20.778 1.00 98.50 136 ILE A C 1
ATOM 1041 O O . ILE A 1 136 ? 1.326 4.706 21.494 1.00 98.50 136 ILE A O 1
ATOM 1045 N N . GLY A 1 137 ? 2.945 5.217 20.017 1.00 97.94 137 GLY A N 1
ATOM 1046 C CA . GLY A 1 137 ? 2.623 6.641 19.917 1.00 97.94 137 GLY A CA 1
ATOM 1047 C C . GLY A 1 137 ? 1.190 6.900 19.443 1.00 97.94 137 GLY A C 1
ATOM 1048 O O . GLY A 1 137 ? 0.480 7.685 20.066 1.00 97.94 137 GLY A O 1
ATOM 1049 N N . ILE A 1 138 ? 0.728 6.191 18.407 1.00 97.75 138 ILE A N 1
ATOM 1050 C CA . ILE A 1 138 ? -0.659 6.278 17.911 1.00 97.75 138 ILE A CA 1
ATOM 1051 C C . ILE A 1 138 ? -1.674 5.861 18.988 1.00 97.75 138 ILE A C 1
ATOM 1053 O O . ILE A 1 138 ? -2.754 6.442 19.077 1.00 97.75 138 ILE A O 1
ATOM 1057 N N . LEU A 1 139 ? -1.355 4.855 19.808 1.00 97.62 139 LEU A N 1
ATOM 1058 C CA . LEU A 1 139 ? -2.263 4.336 20.841 1.00 97.62 139 LEU A CA 1
ATOM 1059 C C . LEU A 1 139 ? -2.366 5.231 22.079 1.00 97.62 139 LEU A C 1
ATOM 1061 O O . LEU A 1 139 ? -3.323 5.101 22.842 1.00 97.62 139 LEU A O 1
ATOM 1065 N N . ALA A 1 140 ? -1.397 6.121 22.286 1.00 94.06 140 ALA A N 1
ATOM 1066 C CA . ALA A 1 140 ? -1.369 7.044 23.416 1.00 94.06 140 ALA A CA 1
ATOM 1067 C C . ALA A 1 140 ? -2.240 8.303 23.216 1.00 94.06 140 ALA A C 1
ATOM 1069 O O . ALA A 1 140 ? -2.361 9.098 24.151 1.00 94.06 140 ALA A O 1
ATOM 1070 N N . ILE A 1 141 ? -2.826 8.487 22.024 1.00 81.31 141 ILE A N 1
ATOM 1071 C CA . ILE A 1 141 ? -3.637 9.650 21.610 1.00 81.31 141 ILE A CA 1
ATOM 1072 C C . ILE A 1 141 ? -5.111 9.248 21.476 1.00 81.31 141 ILE A C 1
ATOM 1074 O O . ILE A 1 141 ? -5.985 9.998 21.957 1.00 81.31 141 ILE A O 1
#

Foldseek 3Di:
DDLVVLLCLLVVNDDQDDDDPPPDDPVCSSVVSLLVSLVVCLVVLDPDPSLLVSLLCQLQDPPDPVSNQSSLVSNLRSDPDPVSNLVSLLNLLPDPDPSSVVSSLVSCVVPPLVSNLVSLVVQLPPPDPVSNVVSVVSPVD

Secondary structure (DSSP, 8-state):
--HHHHHHHHHTSSPPPPPPTTSS-HHHHHHHHHHHHHHHHHHHT---HHHHHHHHHHHHH-S-HHHHHHHHHHHHHH---HHHHHHHHHHHTT-S-HHHHHHHHHHHHHH-HHHHHHHHHHHTT-SSHHHHHHHHHHHT-

pLDDT: mean 92.61, std 9.93, range [59.97, 98.81]

Radius of gyration: 16.09 Å; chains: 1; bounding box: 38×22×48 Å